Protein AF-A0A920EF45-F1 (afdb_monomer)

Structure (mmCIF, N/CA/C/O backbone):
data_AF-A0A920EF45-F1
#
_entry.id   AF-A0A920EF45-F1
#
loop_
_atom_site.group_PDB
_atom_site.id
_atom_site.type_symbol
_atom_site.label_atom_id
_atom_site.label_alt_id
_atom_site.label_comp_id
_atom_site.label_asym_id
_atom_site.label_entity_id
_atom_site.label_seq_id
_atom_site.pdbx_PDB_ins_code
_atom_site.Cartn_x
_atom_site.Cartn_y
_atom_site.Cartn_z
_atom_site.occupancy
_atom_site.B_iso_or_equiv
_atom_site.auth_seq_id
_atom_site.auth_comp_id
_atom_site.auth_asym_id
_atom_site.auth_atom_id
_atom_site.pdbx_PDB_model_num
ATOM 1 N N . MET A 1 1 ? -18.819 -10.286 15.132 1.00 91.44 1 MET A N 1
ATOM 2 C CA . MET A 1 1 ? -17.366 -10.048 15.005 1.00 91.44 1 MET A CA 1
ATOM 3 C C . MET A 1 1 ? -16.970 -8.646 15.460 1.00 91.44 1 MET A C 1
ATOM 5 O O . MET A 1 1 ? -16.256 -8.535 16.452 1.00 91.44 1 MET A O 1
ATOM 9 N N . PHE A 1 2 ? -17.542 -7.597 14.849 1.00 95.12 2 PHE A N 1
ATOM 10 C CA . PHE A 1 2 ? -17.238 -6.185 15.134 1.00 95.12 2 PHE A CA 1
ATOM 11 C C . PHE A 1 2 ? -17.103 -5.834 16.619 1.00 95.12 2 PHE A C 1
ATOM 13 O O . PHE A 1 2 ? -16.033 -5.416 17.040 1.00 95.12 2 PHE A O 1
ATOM 20 N N . LYS A 1 3 ? -18.136 -6.082 17.440 1.00 95.00 3 LYS A N 1
ATOM 21 C CA . LYS A 1 3 ? -18.124 -5.764 18.882 1.00 95.00 3 LYS A CA 1
ATOM 22 C C . LYS A 1 3 ? -16.878 -6.282 19.608 1.00 95.00 3 LYS A C 1
ATOM 24 O O . LYS A 1 3 ? -16.261 -5.553 20.374 1.00 95.00 3 LYS A O 1
ATOM 29 N N . LYS A 1 4 ? -16.514 -7.544 19.366 1.00 95.31 4 LYS A N 1
ATOM 30 C CA . LYS A 1 4 ? -15.362 -8.200 20.000 1.00 95.31 4 LYS A CA 1
ATOM 31 C C . LYS A 1 4 ? -14.057 -7.525 19.572 1.00 95.31 4 LYS A C 1
ATOM 33 O O . LYS A 1 4 ? -13.241 -7.193 20.426 1.00 95.31 4 LYS A O 1
ATOM 38 N N . ASN A 1 5 ? -13.883 -7.306 18.269 1.00 95.00 5 ASN A N 1
ATOM 39 C CA . ASN A 1 5 ? -12.677 -6.691 17.714 1.00 95.00 5 ASN A CA 1
ATOM 40 C C . ASN A 1 5 ? -12.548 -5.217 18.122 1.00 95.00 5 ASN A C 1
ATOM 42 O O . ASN A 1 5 ? -11.458 -4.781 18.480 1.00 95.00 5 ASN A O 1
ATOM 46 N N . TYR A 1 6 ? -13.659 -4.483 18.169 1.00 95.25 6 TYR A N 1
ATOM 47 C CA . TYR A 1 6 ? -13.701 -3.098 18.624 1.00 95.25 6 TYR A CA 1
ATOM 48 C C . TYR A 1 6 ? -13.261 -2.968 20.083 1.00 95.25 6 TYR A C 1
ATOM 50 O O . TYR A 1 6 ? -12.307 -2.256 20.377 1.00 95.25 6 TYR A O 1
ATOM 58 N N . LEU A 1 7 ? -13.893 -3.731 20.984 1.00 95.12 7 LEU A N 1
ATOM 59 C CA . LEU A 1 7 ? -13.554 -3.733 22.410 1.00 95.12 7 LEU A CA 1
ATOM 60 C C . LEU A 1 7 ? -12.096 -4.145 22.652 1.00 95.12 7 LEU A C 1
ATOM 62 O O . LEU A 1 7 ? -11.434 -3.575 23.513 1.00 95.12 7 LEU A O 1
ATOM 66 N N . LYS A 1 8 ? -11.581 -5.112 21.881 1.00 94.88 8 LYS A N 1
ATOM 67 C CA . LYS A 1 8 ? -10.184 -5.557 21.973 1.00 94.88 8 LYS A CA 1
ATOM 68 C C . LYS A 1 8 ? -9.190 -4.444 21.625 1.00 94.88 8 LYS A C 1
ATOM 70 O O . LYS A 1 8 ? -8.136 -4.381 22.246 1.00 94.88 8 LYS A O 1
ATOM 75 N N . ASN A 1 9 ? -9.496 -3.612 20.628 1.00 93.25 9 ASN A N 1
ATOM 76 C CA . ASN A 1 9 ? -8.574 -2.584 20.138 1.00 93.25 9 ASN A CA 1
ATOM 77 C C . ASN A 1 9 ? -8.731 -1.237 20.857 1.00 93.25 9 ASN A C 1
ATOM 79 O O . ASN A 1 9 ? -7.736 -0.550 21.066 1.00 93.25 9 ASN A O 1
ATOM 83 N N . PHE A 1 10 ? -9.956 -0.857 21.229 1.00 92.38 10 PHE A N 1
ATOM 84 C CA . PHE A 1 10 ? -10.266 0.487 21.737 1.00 92.38 10 PHE A CA 1
ATOM 85 C C . PHE A 1 10 ? -10.858 0.508 23.151 1.00 92.38 10 PHE A C 1
ATOM 87 O O . PHE A 1 10 ? -11.000 1.577 23.736 1.00 92.38 10 PHE A O 1
ATOM 94 N N . GLY A 1 11 ? -11.183 -0.649 23.732 1.00 92.69 11 GLY A N 1
ATOM 95 C CA . GLY A 1 11 ? -11.836 -0.721 25.036 1.00 92.69 11 GLY A CA 1
ATOM 96 C C . GLY A 1 11 ? -13.322 -0.362 24.977 1.00 92.69 11 GLY A C 1
ATOM 97 O O . GLY A 1 11 ? -13.974 -0.501 23.943 1.00 92.69 11 GLY A O 1
ATOM 98 N N . ILE A 1 12 ? -13.880 0.035 26.123 1.00 92.88 12 ILE A N 1
ATOM 99 C CA . ILE A 1 12 ? -15.314 0.314 26.265 1.00 92.88 12 ILE A CA 1
ATOM 100 C C . ILE A 1 12 ? -15.651 1.623 25.528 1.00 92.88 12 ILE A C 1
ATOM 102 O O . ILE A 1 12 ? -15.073 2.655 25.866 1.00 92.88 12 ILE A O 1
ATOM 106 N N . PRO A 1 13 ? -16.592 1.609 24.566 1.00 91.00 13 PRO A N 1
ATOM 107 C CA . PRO A 1 13 ? -16.972 2.802 23.821 1.00 91.00 13 PRO A CA 1
ATOM 108 C C . PRO A 1 13 ? -17.663 3.824 24.725 1.00 91.00 13 PRO A C 1
ATOM 110 O O . PRO A 1 13 ? -18.473 3.479 25.592 1.00 91.00 13 PRO A O 1
ATOM 113 N N . GLU A 1 14 ? -17.379 5.098 24.479 1.00 88.00 14 GLU A N 1
ATOM 114 C CA . GLU A 1 14 ? -18.061 6.204 25.140 1.00 88.00 14 GLU A CA 1
ATOM 115 C C . GLU A 1 14 ? -19.520 6.326 24.665 1.00 88.00 14 GLU A C 1
ATOM 117 O O . GLU A 1 14 ? -19.936 5.786 23.636 1.00 88.00 14 GLU A O 1
ATOM 122 N N . LYS A 1 15 ? -20.334 7.095 25.396 1.00 86.44 15 LYS A N 1
ATOM 123 C CA . LYS A 1 15 ? -21.712 7.403 24.966 1.00 86.44 15 LYS A CA 1
ATOM 124 C C . LYS A 1 15 ? -21.756 8.193 23.652 1.00 86.44 15 LYS A C 1
ATOM 126 O O . LYS A 1 15 ? -22.730 8.093 22.918 1.00 86.44 15 LYS A O 1
ATOM 131 N N . THR A 1 16 ? -20.708 8.960 23.373 1.00 85.69 16 THR A N 1
ATOM 132 C CA . THR A 1 16 ? -20.521 9.785 22.171 1.00 85.69 16 THR A CA 1
ATOM 133 C C . THR A 1 16 ? -19.932 9.012 20.992 1.00 85.69 16 THR A C 1
ATOM 135 O O . THR A 1 16 ? -19.698 9.593 19.936 1.00 85.69 16 THR A O 1
ATOM 138 N N . ASP A 1 17 ? -19.697 7.707 21.137 1.00 90.12 17 ASP A N 1
ATOM 139 C CA . ASP A 1 17 ? -19.212 6.840 20.065 1.00 90.12 17 ASP A CA 1
ATOM 140 C C . ASP A 1 17 ? -20.370 6.389 19.156 1.00 90.12 17 ASP A C 1
ATOM 142 O O . ASP A 1 17 ? -20.837 5.246 19.182 1.00 90.12 17 ASP A O 1
ATOM 146 N N . TYR A 1 18 ? -20.894 7.335 18.375 1.00 91.06 18 TYR A N 1
ATOM 147 C CA . TYR A 1 18 ? -22.020 7.093 17.477 1.00 91.06 18 TYR A CA 1
ATOM 148 C C . TYR A 1 18 ? -21.713 6.034 16.416 1.00 91.06 18 TYR A C 1
ATOM 150 O O . TYR A 1 18 ? -22.636 5.330 16.008 1.00 91.06 18 TYR A O 1
ATOM 158 N N . LEU A 1 19 ? -20.451 5.876 16.000 1.00 91.38 19 LEU A N 1
ATOM 159 C CA . LEU A 1 19 ? -20.034 4.789 15.112 1.00 91.38 19 LEU A CA 1
ATOM 160 C C . LEU A 1 19 ? -20.368 3.429 15.732 1.00 91.38 19 LEU A C 1
ATOM 162 O O . LEU A 1 19 ? -21.088 2.635 15.122 1.00 91.38 19 LEU A O 1
ATOM 166 N N . TYR A 1 20 ? -19.856 3.166 16.939 1.00 93.62 20 TYR A N 1
ATOM 167 C CA . TYR A 1 20 ? -20.078 1.891 17.612 1.00 93.62 20 TYR A CA 1
ATOM 168 C C . TYR A 1 20 ? -21.574 1.634 17.815 1.00 93.62 20 TYR A C 1
ATOM 170 O O . TYR A 1 20 ? -22.071 0.567 17.452 1.00 93.62 20 TYR A O 1
ATOM 178 N N . HIS A 1 21 ? -22.312 2.614 18.347 1.00 93.56 21 HIS A N 1
ATOM 179 C CA . HIS A 1 21 ? -23.738 2.436 18.643 1.00 93.56 21 HIS A CA 1
ATOM 180 C C . HIS A 1 21 ? -24.579 2.222 17.380 1.00 93.56 21 HIS A C 1
ATOM 182 O O . HIS A 1 21 ? -25.495 1.401 17.410 1.00 93.56 21 HIS A O 1
ATOM 188 N N . SER A 1 22 ? -24.242 2.884 16.268 1.00 93.75 22 SER A N 1
ATOM 189 C CA . SER A 1 22 ? -24.923 2.690 14.978 1.00 93.75 22 SER A CA 1
ATOM 190 C C . SER A 1 22 ? -24.682 1.287 14.420 1.00 93.75 22 SER A C 1
ATOM 192 O O . SER A 1 22 ? -25.624 0.596 14.046 1.00 93.75 22 SER A O 1
ATOM 194 N N . ILE A 1 23 ? -23.434 0.809 14.428 1.00 93.81 23 ILE A N 1
ATOM 195 C CA . ILE A 1 23 ? -23.114 -0.528 13.905 1.00 93.81 23 ILE A CA 1
ATOM 196 C C . ILE A 1 23 ? -23.796 -1.620 14.739 1.00 93.81 23 ILE A C 1
ATOM 198 O O . ILE A 1 23 ? -24.335 -2.579 14.187 1.00 93.81 23 ILE A O 1
ATOM 202 N N . ILE A 1 24 ? -23.814 -1.479 16.069 1.00 94.31 24 ILE A N 1
ATOM 203 C CA . ILE A 1 24 ? -24.474 -2.448 16.955 1.00 94.31 24 ILE A CA 1
ATOM 204 C C . ILE A 1 24 ? -26.000 -2.436 16.793 1.00 94.31 24 ILE A C 1
ATOM 206 O O . ILE A 1 24 ? -26.623 -3.484 16.952 1.00 94.31 24 ILE A O 1
ATOM 210 N N . SER A 1 25 ? -26.603 -1.296 16.445 1.00 94.75 25 SER A N 1
ATOM 211 C CA . SER A 1 25 ? -28.039 -1.197 16.150 1.00 94.75 25 SER A CA 1
ATOM 212 C C . SER A 1 25 ? -28.409 -1.634 14.725 1.00 94.75 25 SER A C 1
ATOM 214 O O . SER A 1 25 ? -29.579 -1.560 14.351 1.00 94.75 25 SER A O 1
ATOM 216 N N . GLY A 1 26 ? -27.441 -2.115 13.935 1.00 93.00 26 GLY A N 1
ATOM 217 C CA . GLY A 1 26 ? -27.655 -2.541 12.550 1.00 93.00 26 GLY A CA 1
ATOM 218 C C . GLY A 1 26 ? -27.817 -1.380 11.567 1.00 93.00 26 GLY A C 1
ATOM 219 O O . GLY A 1 26 ? -28.320 -1.576 10.463 1.00 93.00 26 GLY A O 1
ATOM 220 N N . GLN A 1 27 ? -27.412 -0.171 11.957 1.00 93.50 27 GLN A N 1
ATOM 221 C CA . GLN A 1 27 ? -27.449 1.022 11.120 1.00 93.50 27 GLN A CA 1
ATOM 222 C C . GLN A 1 27 ? -26.099 1.259 10.436 1.00 93.50 27 GLN A C 1
ATOM 224 O O . GLN A 1 27 ? -25.030 1.024 11.002 1.00 93.50 27 GLN A O 1
ATOM 229 N N . ILE A 1 28 ? -26.151 1.772 9.207 1.00 89.19 28 ILE A N 1
ATOM 230 C CA . ILE A 1 28 ? -24.956 2.179 8.465 1.00 89.19 28 ILE A CA 1
ATOM 231 C C . ILE A 1 28 ? -24.474 3.522 9.016 1.00 89.19 28 ILE A C 1
ATOM 233 O O . ILE A 1 28 ? -25.240 4.482 9.091 1.00 89.19 28 ILE A O 1
ATOM 237 N N . PHE A 1 29 ? -23.190 3.598 9.353 1.00 90.50 29 PHE A N 1
ATOM 238 C CA . PHE A 1 29 ? -22.524 4.842 9.721 1.00 90.50 29 PHE A CA 1
ATOM 239 C C . PHE A 1 29 ? -21.617 5.291 8.568 1.00 90.50 29 PHE A C 1
ATOM 241 O O . PHE A 1 29 ? -20.880 4.464 8.038 1.00 90.50 29 PHE A O 1
ATOM 248 N N . PRO A 1 30 ? -21.619 6.561 8.141 1.00 90.38 30 PRO A N 1
ATOM 249 C CA . PRO A 1 30 ? -20.780 6.974 7.019 1.00 90.38 30 PRO A CA 1
ATOM 250 C C . PRO A 1 30 ? -19.286 6.784 7.305 1.00 90.38 30 PRO A C 1
ATOM 252 O O . PRO A 1 30 ? -18.818 7.080 8.404 1.00 90.38 30 PRO A O 1
ATOM 255 N N . SER A 1 31 ? -18.532 6.331 6.301 1.00 89.06 31 SER A N 1
ATOM 256 C CA . SER A 1 31 ? -17.096 6.034 6.423 1.00 89.06 31 SER A CA 1
ATOM 257 C C . SER A 1 31 ? -16.767 4.868 7.371 1.00 89.06 31 SER A C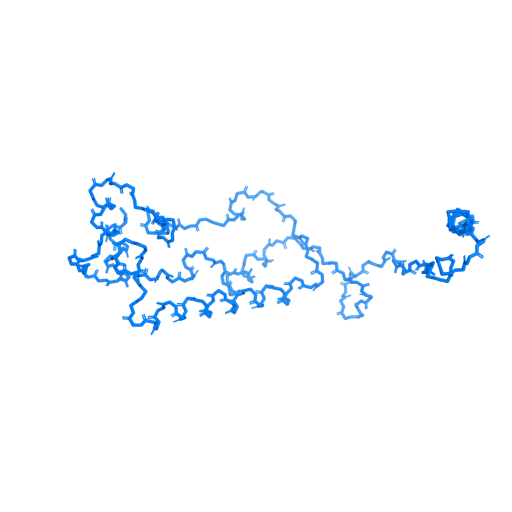 1
ATOM 259 O O . SER A 1 31 ? -15.617 4.738 7.801 1.00 89.06 31 SER A O 1
ATOM 261 N N . TYR A 1 32 ? -17.741 4.003 7.699 1.00 91.56 32 TYR A N 1
ATOM 262 C CA . TYR A 1 32 ? -17.509 2.804 8.516 1.00 91.56 32 TYR A CA 1
ATOM 263 C C . TYR A 1 32 ? -16.503 1.824 7.886 1.00 91.56 32 TYR A C 1
ATOM 265 O O . TYR A 1 32 ? -15.943 0.980 8.585 1.00 91.56 32 TYR A O 1
ATOM 273 N N . GLU A 1 33 ? -16.214 1.973 6.593 1.00 92.69 33 GLU A N 1
ATOM 274 C CA . GLU A 1 33 ? -15.202 1.231 5.843 1.00 92.69 33 GLU A CA 1
ATOM 275 C C . GLU A 1 33 ? -13.800 1.383 6.453 1.00 92.69 33 GLU A C 1
ATOM 277 O O . GLU A 1 33 ? -12.968 0.488 6.330 1.00 92.69 33 GLU A O 1
ATOM 282 N N . HIS A 1 34 ? -13.532 2.465 7.192 1.00 92.50 34 HIS A N 1
ATOM 283 C CA . HIS A 1 34 ? -12.273 2.624 7.929 1.00 92.50 34 HIS A CA 1
ATOM 284 C C . HIS A 1 34 ? -12.095 1.575 9.044 1.00 92.50 34 HIS A C 1
ATOM 286 O O . HIS A 1 34 ? -10.978 1.369 9.517 1.00 92.50 34 HIS A O 1
ATOM 292 N N . TRP A 1 35 ? -13.178 0.904 9.449 1.00 94.19 35 TRP A N 1
ATOM 293 C CA . TRP A 1 35 ? -13.201 -0.170 10.443 1.00 94.19 35 TRP A CA 1
ATOM 294 C C . TRP A 1 35 ? -13.546 -1.531 9.843 1.00 94.19 35 TRP A C 1
ATOM 296 O O . TRP A 1 35 ? -13.884 -2.457 10.583 1.00 94.19 35 TRP A O 1
ATOM 306 N N . ILE A 1 36 ? -13.453 -1.676 8.516 1.00 94.88 36 ILE A N 1
ATOM 307 C CA . ILE A 1 36 ? -13.869 -2.891 7.806 1.00 94.88 36 ILE A CA 1
ATOM 308 C C . ILE A 1 36 ? -13.191 -4.158 8.357 1.00 94.88 36 ILE A C 1
ATOM 310 O O . ILE A 1 36 ? -13.851 -5.183 8.517 1.00 94.88 36 ILE A O 1
ATOM 314 N N . SER A 1 37 ? -11.925 -4.068 8.780 1.00 95.69 37 SER A N 1
ATOM 315 C CA . SER A 1 37 ? -11.167 -5.189 9.355 1.00 95.69 37 SER A CA 1
ATOM 316 C C . SER A 1 37 ? -11.765 -5.750 10.647 1.00 95.69 37 SER A C 1
ATOM 318 O O . SER A 1 37 ? -11.490 -6.886 11.019 1.00 95.69 37 SER A O 1
ATOM 320 N N . PHE A 1 38 ? -12.624 -5.004 11.346 1.00 96.19 38 PHE A N 1
ATOM 321 C CA . PHE A 1 38 ? -13.272 -5.499 12.560 1.00 96.19 38 PHE A CA 1
ATOM 322 C C . PHE A 1 38 ? -14.495 -6.369 12.270 1.00 96.19 38 PHE A C 1
ATOM 324 O O . PHE A 1 38 ? -14.941 -7.103 13.158 1.00 96.19 38 PHE A O 1
ATOM 331 N N . PHE A 1 39 ? -15.037 -6.314 11.054 1.00 94.94 39 PHE A N 1
ATOM 332 C CA . PHE A 1 39 ? -16.190 -7.115 10.650 1.00 94.94 39 PHE A CA 1
ATOM 333 C C . PHE A 1 39 ? -15.820 -8.559 10.300 1.00 94.94 39 PHE A C 1
ATOM 335 O O . PHE A 1 39 ? -16.683 -9.431 10.400 1.00 94.94 39 PHE A O 1
ATOM 342 N N . TYR A 1 40 ? -14.550 -8.816 9.993 1.00 94.25 40 TYR A N 1
ATOM 343 C CA . TYR A 1 40 ? -14.041 -10.115 9.561 1.00 94.25 40 TYR A CA 1
ATOM 344 C C . TYR A 1 40 ? -13.069 -10.719 10.587 1.00 94.25 40 TYR A C 1
ATOM 346 O O . TYR A 1 40 ? -12.697 -10.078 11.575 1.00 94.25 40 TYR A O 1
ATOM 354 N N . GLU A 1 41 ? -12.722 -11.992 10.396 1.00 91.12 41 GLU A N 1
ATOM 355 C CA . GLU A 1 41 ? -11.692 -12.675 11.191 1.00 91.12 41 GLU A CA 1
ATOM 356 C C . GLU A 1 41 ? -10.284 -12.323 10.718 1.00 91.12 41 GLU A C 1
ATOM 358 O O . GLU A 1 41 ? -9.416 -12.006 11.532 1.00 91.12 41 GLU A O 1
ATOM 363 N N . SER A 1 42 ? -10.106 -12.305 9.402 1.00 90.12 42 SER A N 1
ATOM 364 C CA . SER A 1 42 ? -8.906 -11.891 8.690 1.00 90.12 42 SER A CA 1
ATOM 365 C C . SER A 1 42 ? -9.297 -11.053 7.475 1.00 90.12 42 SER A C 1
ATOM 367 O O . SER A 1 42 ? -10.447 -11.079 7.031 1.00 90.12 42 SER A O 1
ATOM 369 N N . MET A 1 43 ? -8.335 -10.291 6.964 1.00 93.00 43 MET A N 1
ATOM 370 C CA . MET A 1 43 ? -8.433 -9.623 5.672 1.00 93.00 43 MET A CA 1
ATOM 371 C C . MET A 1 43 ? -7.532 -10.370 4.703 1.00 93.00 43 MET A C 1
ATOM 373 O O . MET A 1 43 ? -6.362 -10.592 5.014 1.00 93.00 43 MET A O 1
ATOM 377 N N . ASP A 1 44 ? -8.075 -10.720 3.549 1.00 94.06 44 ASP A N 1
ATOM 378 C CA . ASP A 1 44 ? -7.287 -11.301 2.474 1.00 94.06 44 ASP A CA 1
ATOM 379 C C . ASP A 1 44 ? -6.567 -10.196 1.692 1.00 94.06 44 ASP A C 1
ATOM 381 O O . ASP A 1 44 ? -6.980 -9.030 1.653 1.00 94.06 44 ASP A O 1
ATOM 385 N N . THR A 1 45 ? -5.482 -10.577 1.038 1.00 93.31 45 THR A N 1
ATOM 386 C CA . THR A 1 45 ? -4.761 -9.771 0.061 1.00 93.31 45 THR A CA 1
ATOM 387 C C . THR A 1 45 ? -5.204 -10.140 -1.351 1.00 93.31 45 THR A C 1
ATOM 389 O O . THR A 1 45 ? -5.860 -11.152 -1.578 1.00 93.31 45 THR A O 1
ATOM 392 N N . ILE A 1 46 ? -4.799 -9.351 -2.348 1.00 93.31 46 ILE A N 1
ATOM 393 C CA . ILE A 1 46 ? -5.057 -9.709 -3.748 1.00 93.31 46 ILE A CA 1
ATOM 394 C C . ILE A 1 46 ? -4.402 -11.044 -4.139 1.00 93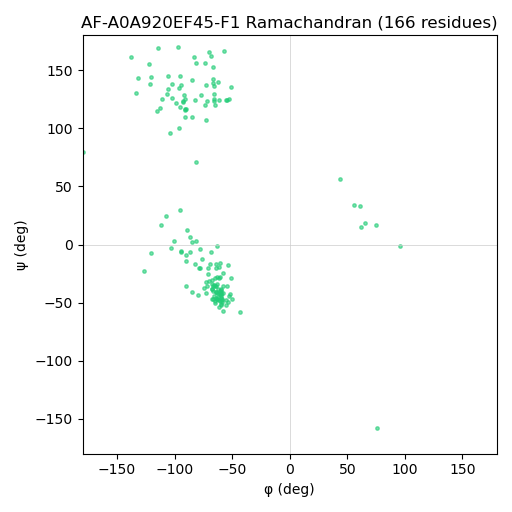.31 46 ILE A C 1
ATOM 396 O O . ILE A 1 46 ? -4.919 -11.738 -5.006 1.00 93.31 46 ILE A O 1
ATOM 400 N N . PHE A 1 47 ? -3.298 -11.425 -3.488 1.00 93.12 47 PHE A N 1
ATOM 401 C CA . PHE A 1 47 ? -2.542 -12.636 -3.810 1.00 93.12 47 PHE A CA 1
ATOM 402 C C . PHE A 1 47 ? -3.277 -13.918 -3.422 1.00 93.12 47 PHE A C 1
ATOM 404 O O . PHE A 1 47 ? -3.068 -14.936 -4.070 1.00 93.12 47 PHE A O 1
ATOM 411 N N . ASP A 1 48 ? -4.182 -13.858 -2.445 1.00 93.62 48 ASP A N 1
ATOM 412 C CA . ASP A 1 48 ? -4.993 -15.006 -2.020 1.00 93.62 48 ASP A CA 1
ATOM 413 C C . ASP A 1 48 ? -6.028 -15.422 -3.082 1.00 93.62 48 ASP A C 1
ATOM 415 O O . ASP A 1 48 ? -6.552 -16.534 -3.054 1.00 93.62 48 ASP A O 1
ATOM 419 N N . TYR A 1 49 ? -6.300 -14.542 -4.052 1.00 95.62 49 TYR A N 1
ATOM 420 C CA . TYR A 1 49 ? -7.250 -14.768 -5.144 1.00 95.62 49 TYR A CA 1
ATOM 421 C C . TYR A 1 49 ? -6.574 -15.101 -6.481 1.00 95.62 49 TYR A C 1
ATOM 423 O O . TYR A 1 49 ? -7.267 -15.332 -7.473 1.00 95.62 49 TYR A O 1
ATOM 431 N N . LEU A 1 50 ? -5.239 -15.097 -6.540 1.00 95.12 50 LEU A N 1
ATOM 432 C CA . LEU A 1 50 ? -4.483 -15.342 -7.766 1.00 95.12 50 LEU A CA 1
ATOM 433 C C . LEU A 1 50 ? -3.923 -16.767 -7.783 1.00 95.12 50 LEU A C 1
ATOM 435 O O . LEU A 1 50 ? -3.390 -17.247 -6.788 1.00 95.12 50 LEU A O 1
ATOM 439 N N . VAL A 1 51 ? -4.001 -17.423 -8.942 1.00 94.19 51 VAL A N 1
ATOM 440 C CA . VAL A 1 51 ? -3.365 -18.726 -9.187 1.00 94.19 51 VAL A CA 1
ATOM 441 C C . VAL A 1 51 ? -2.054 -18.480 -9.926 1.00 94.19 51 VAL A C 1
ATOM 443 O O . VAL A 1 51 ? -2.072 -17.855 -10.984 1.00 94.19 51 VAL A O 1
ATOM 446 N N . ASP A 1 52 ? -0.943 -18.934 -9.343 1.00 92.12 52 ASP A N 1
ATOM 447 C CA . ASP A 1 52 ? 0.422 -18.837 -9.885 1.00 92.12 52 ASP A CA 1
ATOM 448 C C . ASP A 1 52 ? 0.773 -17.460 -10.498 1.00 92.12 52 ASP A C 1
ATOM 450 O O . ASP A 1 52 ? 1.130 -17.365 -11.678 1.00 92.12 52 ASP A O 1
ATOM 454 N N . PRO A 1 53 ? 0.646 -16.349 -9.741 1.00 95.31 53 PRO A N 1
ATOM 455 C CA . PRO A 1 53 ? 0.854 -15.025 -10.308 1.00 95.31 53 PRO A CA 1
ATOM 456 C C . PRO A 1 53 ? 2.334 -14.736 -10.577 1.00 95.31 53 PRO A C 1
ATOM 458 O O . PRO A 1 53 ? 3.194 -14.936 -9.718 1.00 95.31 53 PRO A O 1
ATOM 461 N N . ILE A 1 54 ? 2.605 -14.139 -11.740 1.00 95.31 54 ILE A N 1
ATOM 462 C CA . ILE A 1 54 ? 3.903 -13.536 -12.061 1.00 95.31 54 ILE A CA 1
ATOM 463 C C . ILE A 1 54 ? 3.856 -12.054 -11.695 1.00 95.31 54 ILE A C 1
ATOM 465 O O . ILE A 1 54 ? 3.030 -11.293 -12.204 1.00 95.31 54 ILE A O 1
ATOM 469 N N . LEU A 1 55 ? 4.770 -11.627 -10.829 1.00 94.56 55 LEU A N 1
ATOM 470 C CA . LEU A 1 55 ? 4.871 -10.246 -10.385 1.00 94.56 55 LEU A CA 1
ATOM 471 C C . LEU A 1 55 ? 5.812 -9.450 -11.297 1.00 94.56 55 LEU A C 1
ATOM 473 O O . LEU A 1 55 ? 7.016 -9.704 -11.352 1.00 94.56 55 LEU A O 1
ATOM 477 N N . ILE A 1 56 ? 5.268 -8.445 -11.981 1.00 93.94 56 ILE A N 1
ATOM 478 C CA . ILE A 1 56 ? 6.043 -7.496 -12.788 1.00 93.94 56 ILE A CA 1
ATOM 479 C C . ILE A 1 56 ? 6.336 -6.254 -11.944 1.00 93.94 56 ILE A C 1
ATOM 481 O O . ILE A 1 56 ? 5.418 -5.555 -11.517 1.00 93.94 56 ILE A O 1
ATOM 485 N N . ILE A 1 57 ? 7.618 -5.981 -11.703 1.00 93.25 57 ILE A N 1
ATOM 486 C CA . ILE A 1 57 ? 8.085 -4.917 -10.809 1.00 93.25 57 ILE A CA 1
ATOM 487 C C . ILE A 1 57 ? 8.837 -3.860 -11.629 1.00 93.25 57 ILE A C 1
ATOM 489 O O . ILE A 1 57 ? 9.901 -4.171 -12.172 1.00 93.25 57 ILE A O 1
ATOM 493 N N . PRO A 1 58 ? 8.329 -2.619 -11.731 1.00 92.44 58 PRO A N 1
ATOM 494 C CA . PRO A 1 58 ? 9.078 -1.522 -12.335 1.00 92.44 58 PRO A CA 1
ATOM 495 C C . PRO A 1 58 ? 10.200 -1.034 -11.407 1.00 92.44 58 PRO A C 1
ATOM 497 O O . PRO A 1 58 ? 10.098 -1.150 -10.186 1.00 92.44 58 PRO A O 1
ATOM 500 N N . ASP A 1 59 ? 11.235 -0.420 -11.978 1.00 90.06 59 ASP A N 1
ATOM 501 C CA . ASP A 1 59 ? 12.460 -0.014 -11.269 1.00 90.06 59 ASP A CA 1
ATOM 502 C C . ASP A 1 59 ? 12.192 0.843 -10.017 1.00 90.06 59 ASP A C 1
ATOM 504 O O . ASP A 1 59 ? 12.708 0.605 -8.925 1.00 90.06 59 ASP A O 1
ATOM 508 N N . HIS A 1 60 ? 11.282 1.810 -10.139 1.00 91.19 60 HIS A N 1
ATOM 509 C CA . HIS A 1 60 ? 10.946 2.746 -9.067 1.00 91.19 60 HIS A CA 1
ATOM 510 C C . HIS A 1 60 ? 10.015 2.164 -7.988 1.00 91.19 60 HIS A C 1
ATOM 512 O O . HIS A 1 60 ? 9.732 2.849 -7.000 1.00 91.19 60 HIS A O 1
ATOM 518 N N . PHE A 1 61 ? 9.539 0.921 -8.140 1.00 93.12 61 PHE A N 1
ATOM 519 C CA . PHE A 1 61 ? 8.538 0.328 -7.251 1.00 93.12 61 PHE A CA 1
ATOM 520 C C . PHE A 1 61 ? 8.965 0.351 -5.784 1.00 93.12 61 PHE A C 1
ATOM 522 O O . PHE A 1 61 ? 8.188 0.784 -4.936 1.00 93.12 61 PHE A O 1
ATOM 529 N N . GLN A 1 62 ? 10.196 -0.074 -5.478 1.00 90.38 62 GLN A N 1
ATOM 530 C CA . GLN A 1 62 ? 10.665 -0.188 -4.094 1.00 90.38 62 GLN A CA 1
ATOM 531 C C . GLN A 1 62 ? 10.621 1.166 -3.374 1.00 90.38 62 GLN A C 1
ATOM 533 O O . GLN A 1 62 ? 10.111 1.273 -2.258 1.00 90.38 62 GLN A O 1
ATOM 538 N N . ASN A 1 63 ? 11.083 2.223 -4.045 1.00 93.12 63 ASN A N 1
ATOM 539 C CA . ASN A 1 63 ? 11.038 3.577 -3.507 1.00 93.12 63 ASN A CA 1
ATOM 540 C C . ASN A 1 63 ? 9.588 4.054 -3.310 1.00 93.12 63 ASN A C 1
ATOM 542 O O . ASN A 1 63 ? 9.234 4.569 -2.248 1.00 93.12 63 ASN A O 1
ATOM 546 N N . SER A 1 64 ? 8.717 3.836 -4.302 1.00 95.38 64 SER A N 1
ATOM 547 C CA . SER A 1 64 ? 7.294 4.181 -4.201 1.00 95.38 64 SER A CA 1
ATOM 548 C C . SER A 1 64 ? 6.595 3.442 -3.056 1.00 95.38 64 SER A C 1
ATOM 550 O O . SER A 1 64 ? 5.818 4.052 -2.316 1.00 95.38 64 SER A O 1
ATOM 552 N N . PHE A 1 65 ? 6.896 2.156 -2.870 1.00 94.94 65 PHE A N 1
ATOM 553 C CA . PHE A 1 65 ? 6.359 1.330 -1.795 1.00 94.94 65 PHE A CA 1
ATOM 554 C C . PHE A 1 65 ? 6.789 1.846 -0.416 1.00 94.94 65 PHE A C 1
ATOM 556 O O . PHE A 1 65 ? 5.946 2.046 0.462 1.00 94.94 65 PHE A O 1
ATOM 563 N N . GLU A 1 66 ? 8.073 2.159 -0.230 1.00 94.00 66 GLU A N 1
ATOM 564 C CA . GLU A 1 66 ? 8.583 2.717 1.026 1.00 94.00 66 GLU A CA 1
ATOM 565 C C . GLU A 1 66 ? 7.971 4.080 1.362 1.00 94.00 66 GLU A C 1
ATOM 567 O O . GLU A 1 66 ? 7.549 4.309 2.502 1.00 94.00 66 GLU A O 1
ATOM 572 N N . ILE A 1 67 ? 7.889 4.986 0.382 1.00 96.56 67 ILE A N 1
ATOM 573 C CA . ILE A 1 67 ? 7.260 6.304 0.550 1.00 96.56 67 ILE A CA 1
ATOM 574 C C . ILE A 1 67 ? 5.795 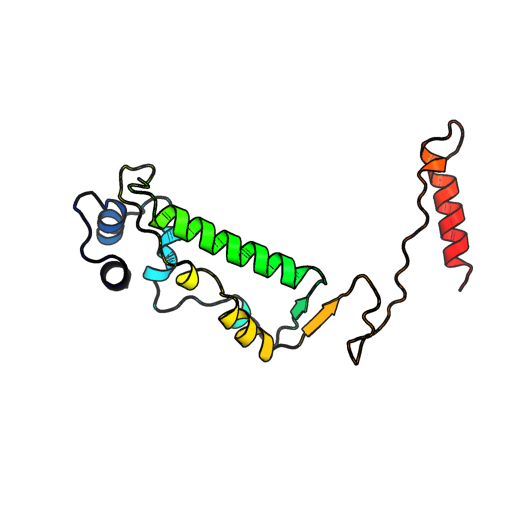6.135 0.954 1.00 96.56 67 ILE A C 1
ATOM 576 O O . ILE A 1 67 ? 5.324 6.780 1.898 1.00 96.56 67 ILE A O 1
ATOM 580 N N . ARG A 1 68 ? 5.070 5.242 0.273 1.00 96.25 68 ARG A N 1
ATOM 581 C CA . ARG A 1 68 ? 3.660 4.972 0.555 1.00 96.25 68 ARG A CA 1
ATOM 582 C C . ARG A 1 68 ? 3.472 4.397 1.956 1.00 96.25 68 ARG A C 1
ATOM 584 O O . ARG A 1 68 ? 2.625 4.902 2.690 1.00 96.25 68 ARG A O 1
ATOM 591 N N . SER A 1 69 ? 4.273 3.407 2.342 1.00 95.12 69 SER A N 1
ATOM 592 C CA . SER A 1 69 ? 4.240 2.780 3.668 1.00 95.12 69 SER A CA 1
ATOM 593 C C . SER A 1 69 ? 4.493 3.800 4.788 1.00 95.12 69 SER A C 1
ATOM 595 O O . SER A 1 69 ? 3.689 3.933 5.716 1.00 95.12 69 S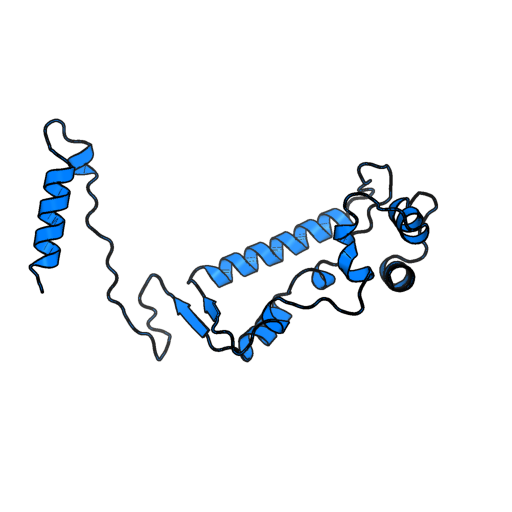ER A O 1
ATOM 597 N N . LYS A 1 70 ? 5.536 4.634 4.649 1.00 95.62 70 LYS A N 1
ATOM 598 C CA . LYS A 1 70 ? 5.829 5.734 5.588 1.00 95.62 70 LYS A CA 1
ATOM 599 C C . LYS A 1 70 ? 4.678 6.735 5.676 1.00 95.62 70 LYS A C 1
ATOM 601 O O . LYS A 1 70 ? 4.314 7.163 6.771 1.00 95.62 70 LYS A O 1
ATOM 606 N N . SER A 1 71 ? 4.087 7.093 4.536 1.00 96.75 71 SER A N 1
ATOM 607 C CA . SER A 1 71 ? 2.948 8.011 4.468 1.00 96.75 71 SER A CA 1
ATOM 608 C C . SER A 1 71 ? 1.730 7.461 5.218 1.00 96.75 71 SER A C 1
ATOM 610 O O . SER A 1 71 ? 1.162 8.169 6.049 1.00 96.75 71 SER A O 1
ATOM 612 N N . ILE A 1 72 ? 1.370 6.188 4.999 1.00 95.62 72 ILE A N 1
ATOM 613 C CA . ILE A 1 72 ? 0.266 5.511 5.706 1.00 95.62 72 ILE A CA 1
ATOM 614 C C . ILE A 1 72 ? 0.469 5.598 7.216 1.00 95.62 72 ILE A C 1
ATOM 616 O O . ILE A 1 72 ? -0.423 6.068 7.926 1.00 95.62 72 ILE A O 1
ATOM 620 N N . ASN A 1 73 ? 1.649 5.195 7.693 1.00 93.56 73 ASN A N 1
ATOM 621 C CA . ASN A 1 73 ? 1.946 5.190 9.119 1.00 93.56 73 ASN A CA 1
ATOM 622 C C . ASN A 1 73 ? 1.938 6.611 9.704 1.00 93.56 73 ASN A C 1
ATOM 624 O O . ASN A 1 73 ? 1.368 6.842 10.763 1.00 93.56 73 ASN A O 1
ATOM 628 N N . SER A 1 74 ? 2.487 7.596 8.984 1.00 94.25 74 SER A N 1
ATOM 629 C CA . SER A 1 74 ? 2.451 9.001 9.409 1.00 94.25 74 SER A CA 1
ATOM 630 C C . SER A 1 74 ? 1.021 9.534 9.538 1.00 94.25 74 SER A C 1
ATOM 632 O O . SER A 1 74 ? 0.703 10.210 10.516 1.00 94.25 74 SER A O 1
ATOM 634 N N . TYR A 1 75 ? 0.133 9.218 8.589 1.00 92.94 75 TYR A N 1
ATOM 635 C CA . TYR A 1 75 ? -1.276 9.601 8.687 1.00 92.94 75 TYR A CA 1
ATOM 636 C C . TYR A 1 75 ? -1.998 8.878 9.826 1.00 92.94 75 TYR A C 1
ATOM 638 O O . TYR A 1 75 ? -2.819 9.500 10.496 1.00 92.94 75 TYR A O 1
ATOM 646 N N . PHE A 1 76 ? -1.705 7.597 10.066 1.00 93.31 76 PHE A N 1
ATOM 647 C CA . PHE A 1 76 ? -2.235 6.864 11.216 1.00 93.31 76 PHE A CA 1
ATOM 648 C C . PHE A 1 76 ? -1.813 7.519 12.539 1.00 93.31 76 PHE A C 1
ATOM 650 O O . PHE A 1 76 ? -2.679 7.888 13.331 1.00 93.31 76 PHE A O 1
ATOM 657 N N . GLU A 1 77 ? -0.517 7.770 12.732 1.00 92.69 77 GLU A N 1
ATOM 658 C CA . GLU A 1 77 ? 0.015 8.410 13.941 1.00 92.69 77 GLU A CA 1
ATOM 659 C C . GLU A 1 77 ? -0.554 9.817 14.151 1.00 92.69 77 GLU A C 1
ATOM 661 O O . GLU A 1 77 ? -0.930 10.180 15.264 1.00 92.69 77 GLU A O 1
ATOM 666 N N . LYS A 1 78 ? -0.714 10.604 13.079 1.00 92.06 78 LYS A N 1
ATOM 667 C CA . LYS A 1 78 ? -1.384 11.911 13.158 1.00 92.06 78 LYS A CA 1
ATOM 668 C C . LYS A 1 78 ? -2.823 11.794 13.654 1.00 92.06 78 LYS A C 1
ATOM 670 O O . LYS A 1 78 ? -3.233 12.623 14.458 1.00 92.06 78 LYS A O 1
ATOM 675 N N . ARG A 1 79 ? -3.578 10.784 13.200 1.00 89.19 79 ARG A N 1
ATOM 676 C CA . ARG A 1 79 ? -4.964 10.566 13.651 1.00 89.19 79 ARG A CA 1
ATOM 677 C C . ARG A 1 79 ? -5.055 10.034 15.075 1.00 89.19 79 ARG A C 1
ATOM 679 O O . ARG A 1 79 ? -6.023 10.315 15.767 1.00 89.19 79 ARG A O 1
ATOM 686 N N . LYS A 1 80 ? -4.067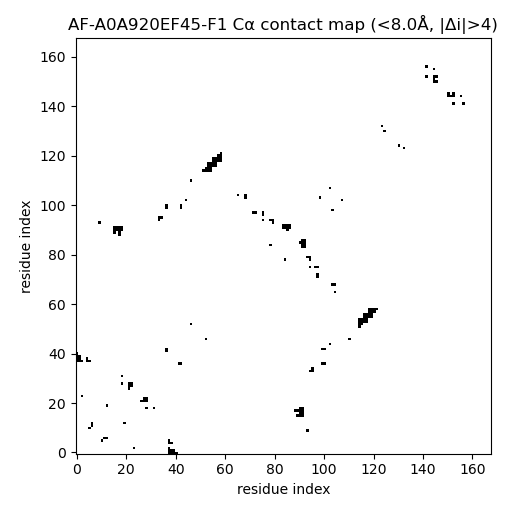 9.248 15.492 1.00 88.75 80 LYS A N 1
ATOM 687 C CA . LYS A 1 80 ? -3.990 8.678 16.836 1.00 88.75 80 LYS A CA 1
ATOM 688 C C . LYS A 1 80 ? -3.628 9.728 17.884 1.00 88.75 80 LYS A C 1
ATOM 690 O O . LYS A 1 80 ? -4.221 9.738 18.954 1.00 88.75 80 LYS A O 1
ATOM 695 N N . ASN A 1 81 ? -2.682 10.610 17.565 1.00 84.75 81 ASN A N 1
ATOM 696 C CA . ASN A 1 81 ? -2.149 11.598 18.508 1.00 84.75 81 ASN A CA 1
ATOM 697 C C . ASN A 1 81 ? -2.922 12.928 18.506 1.00 84.75 81 ASN A C 1
ATOM 699 O O . ASN A 1 81 ? -2.681 13.785 19.350 1.00 84.75 81 ASN A O 1
ATOM 703 N N . SER A 1 82 ? -3.846 13.133 17.567 1.00 78.00 82 SER A N 1
ATOM 704 C CA . SER A 1 82 ? -4.736 14.293 17.573 1.00 78.00 82 SER A CA 1
ATOM 705 C C . SER A 1 82 ? -5.801 14.151 18.663 1.00 78.00 82 SER A C 1
ATOM 707 O O . SER A 1 82 ? -6.620 13.238 18.602 1.00 78.00 82 SER A O 1
ATOM 709 N N . GLU A 1 83 ? -5.838 15.092 19.608 1.00 58.66 83 GLU A N 1
ATOM 710 C CA . GLU A 1 83 ? -6.644 15.023 20.841 1.00 58.66 83 GLU A CA 1
ATOM 711 C C . GLU A 1 83 ? -8.171 14.972 20.663 1.00 58.66 83 GLU A C 1
ATOM 713 O O . GLU A 1 83 ? -8.874 14.883 21.663 1.00 58.66 83 GLU A O 1
ATOM 718 N N . LYS A 1 84 ? -8.700 15.024 19.434 1.00 62.91 84 LYS A N 1
ATOM 719 C CA . LYS A 1 84 ? -10.116 14.819 19.076 1.00 62.91 84 LYS A CA 1
ATOM 720 C C . LYS A 1 84 ? -10.259 14.961 17.561 1.00 62.91 84 LYS A C 1
ATOM 722 O O . LYS A 1 84 ? -10.693 16.003 17.069 1.00 62.91 84 LYS A O 1
ATOM 727 N N . ILE A 1 85 ? -9.916 13.928 16.789 1.00 62.62 85 ILE A N 1
ATOM 728 C CA . ILE A 1 85 ? -10.557 13.833 15.474 1.00 62.62 85 ILE A CA 1
ATOM 729 C C . ILE A 1 85 ? -11.981 13.416 15.752 1.00 62.62 85 ILE A C 1
ATOM 731 O O . ILE A 1 85 ? -12.279 12.304 16.180 1.00 62.62 85 ILE A O 1
ATOM 735 N N . VAL A 1 86 ? -12.856 14.379 15.563 1.00 66.56 86 VAL A N 1
ATOM 736 C CA . VAL A 1 86 ? -14.272 14.142 15.603 1.00 66.56 86 VAL A CA 1
ATOM 737 C C . VAL A 1 86 ? -14.685 13.846 14.170 1.00 66.56 86 VAL A C 1
ATOM 739 O O . VAL A 1 86 ? -14.318 14.567 13.240 1.00 66.56 86 VAL A O 1
ATOM 742 N N . THR A 1 87 ? -15.400 12.744 13.965 1.00 67.75 87 THR A N 1
ATOM 743 C CA . THR A 1 87 ? -16.036 12.486 12.667 1.00 67.75 87 THR A CA 1
ATOM 744 C C . THR A 1 87 ? -16.962 13.648 12.307 1.00 67.75 87 THR A C 1
ATOM 746 O O . THR A 1 87 ? -17.373 14.434 13.163 1.00 67.75 87 THR A O 1
ATOM 749 N N . LYS A 1 88 ? -17.394 13.711 11.045 1.00 71.12 88 LYS A N 1
ATOM 750 C CA . LYS A 1 88 ? -18.395 14.691 10.596 1.00 71.12 88 LYS A CA 1
ATOM 751 C C . LYS A 1 88 ? -19.693 14.677 11.437 1.00 71.12 88 LYS A C 1
ATOM 753 O O . LYS A 1 88 ? -20.442 15.645 11.400 1.00 71.12 88 LYS A O 1
ATOM 758 N N . PHE A 1 89 ? -19.941 13.611 12.203 1.00 70.00 89 PHE A N 1
ATOM 759 C CA . PHE A 1 89 ? -21.141 13.390 13.016 1.00 70.00 89 PHE A CA 1
ATOM 760 C C . PHE A 1 89 ? -20.909 13.524 14.523 1.00 70.00 89 PHE A C 1
ATOM 762 O O . PHE A 1 89 ? -21.633 12.930 15.314 1.00 70.00 89 PHE A O 1
ATOM 769 N N . ASN A 1 90 ? -19.888 14.263 14.948 1.00 75.69 90 ASN A N 1
ATOM 770 C CA . ASN A 1 90 ? -19.577 14.432 16.366 1.00 75.69 90 ASN A CA 1
ATOM 771 C C . ASN A 1 90 ? -19.214 13.133 17.125 1.00 75.69 90 ASN A C 1
ATOM 773 O O . ASN A 1 90 ? -19.184 13.131 18.353 1.00 75.69 90 ASN A O 1
ATOM 777 N N . SER A 1 91 ? -18.908 12.041 16.408 1.00 80.94 91 SER A N 1
ATOM 778 C CA . SER A 1 91 ? -18.421 10.784 16.999 1.00 80.94 91 SER A CA 1
ATOM 779 C C . SER A 1 91 ? -16.917 10.822 17.209 1.00 80.94 91 SER A C 1
ATOM 781 O O . SER A 1 91 ? -16.197 11.281 16.315 1.00 80.94 91 SER A O 1
ATOM 783 N N . THR A 1 92 ? -16.452 10.253 18.321 1.00 82.38 92 THR A N 1
ATOM 784 C CA . THR A 1 92 ? -15.036 9.935 18.549 1.00 82.38 92 THR A CA 1
ATOM 785 C C . THR A 1 92 ? -14.506 9.100 17.380 1.00 82.38 92 THR A C 1
ATOM 787 O O . THR A 1 92 ? -15.107 8.088 17.017 1.00 82.38 92 THR A O 1
ATOM 790 N N . TYR A 1 93 ? -13.418 9.541 16.744 1.00 87.12 93 TYR A N 1
ATOM 791 C CA . TYR A 1 93 ? -12.753 8.770 15.696 1.00 87.12 93 TYR A CA 1
ATOM 792 C C . TYR A 1 93 ? -11.667 7.892 16.312 1.00 87.12 93 TYR A C 1
ATOM 794 O O . TYR A 1 93 ? -10.622 8.393 16.720 1.00 87.12 93 TYR A O 1
ATOM 802 N N . ASN A 1 94 ? -11.894 6.581 16.330 1.00 90.12 94 ASN A N 1
ATOM 803 C CA . ASN A 1 94 ? -10.911 5.613 16.807 1.00 90.12 94 ASN A CA 1
ATOM 804 C C . ASN A 1 94 ? -10.126 5.031 15.619 1.00 90.12 94 ASN A C 1
ATOM 806 O O . ASN A 1 94 ? -10.659 4.173 14.915 1.00 90.12 94 ASN A O 1
ATOM 810 N N . PRO A 1 95 ? -8.894 5.493 15.328 1.00 92.12 95 PRO A N 1
ATOM 811 C CA . PRO A 1 95 ? -8.145 5.028 14.165 1.00 92.12 95 PRO A CA 1
ATOM 812 C C . PRO A 1 95 ? -7.783 3.545 14.295 1.00 92.12 95 PRO A C 1
ATOM 814 O O . PRO A 1 95 ? -7.105 3.145 15.239 1.00 92.12 95 PRO A O 1
ATOM 817 N N . VAL A 1 96 ? -8.183 2.740 13.310 1.00 93.75 96 VAL A N 1
ATOM 818 C CA . VAL A 1 96 ? -7.713 1.355 13.174 1.00 93.75 96 VAL A CA 1
ATOM 819 C C . VAL A 1 96 ? -6.227 1.348 12.838 1.00 93.75 96 VAL A C 1
ATOM 821 O O . VAL A 1 96 ? -5.770 2.164 12.033 1.00 93.75 96 VAL A O 1
ATOM 824 N N . ASP A 1 97 ? -5.481 0.426 13.455 1.00 93.31 97 ASP A N 1
ATOM 825 C CA . ASP A 1 97 ? -4.074 0.207 13.124 1.00 93.31 97 ASP A CA 1
ATOM 826 C C . ASP A 1 97 ? -3.943 -0.074 11.624 1.00 93.31 97 ASP A C 1
ATOM 828 O O . ASP A 1 97 ? -4.572 -0.986 11.084 1.00 93.31 97 ASP A O 1
ATOM 832 N N . SER A 1 98 ? -3.110 0.719 10.951 1.00 93.50 98 SER A N 1
ATOM 833 C CA . SER A 1 98 ? -2.831 0.567 9.525 1.00 93.50 98 SER A CA 1
ATOM 834 C C . SER A 1 98 ? -2.425 -0.856 9.125 1.00 93.50 98 SER A C 1
ATOM 836 O O . SER A 1 98 ? -2.755 -1.275 8.018 1.00 93.5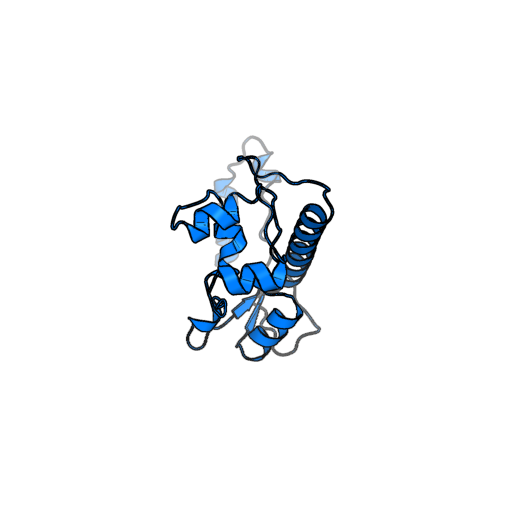0 98 SER A O 1
ATOM 838 N N . LYS A 1 99 ? -1.803 -1.623 10.029 1.00 92.94 99 LYS A N 1
ATOM 839 C CA . LYS A 1 99 ? -1.411 -3.024 9.797 1.00 92.94 99 LYS A CA 1
ATOM 840 C C . LYS A 1 99 ? -2.593 -3.968 9.576 1.00 92.94 99 LYS A C 1
ATOM 842 O O . LYS A 1 99 ? -2.416 -5.043 9.031 1.00 92.94 99 LYS A O 1
ATOM 847 N N . LEU A 1 100 ? -3.797 -3.585 10.001 1.00 93.50 100 LEU A N 1
ATOM 848 C CA . LEU A 1 100 ? -5.012 -4.379 9.794 1.00 93.50 100 LEU A CA 1
ATOM 849 C C . LEU A 1 100 ? -5.684 -4.106 8.440 1.00 93.50 100 LEU A C 1
ATOM 851 O O . LEU A 1 100 ? -6.686 -4.743 8.126 1.00 93.50 100 LEU A O 1
ATOM 855 N N . LEU A 1 101 ? -5.194 -3.121 7.682 1.00 93.62 101 LEU A N 1
ATOM 856 C CA . LEU A 1 101 ? -5.797 -2.666 6.423 1.00 93.62 101 LEU A CA 1
ATOM 857 C C . LEU A 1 101 ? -4.814 -2.659 5.249 1.00 93.62 101 LEU A C 1
ATOM 859 O O . LEU A 1 101 ? -5.245 -2.669 4.100 1.00 93.62 101 LEU A O 1
ATOM 863 N N . TYR A 1 102 ? -3.510 -2.596 5.518 1.00 94.38 102 TYR A N 1
ATOM 864 C CA . TYR A 1 102 ? -2.470 -2.475 4.504 1.00 94.38 102 TYR A CA 1
ATOM 865 C C . TYR A 1 102 ? -1.364 -3.495 4.745 1.00 94.38 102 TYR A C 1
ATOM 867 O O . TYR A 1 102 ? -0.956 -3.709 5.884 1.00 94.38 102 TYR A O 1
ATOM 875 N N . ILE A 1 103 ? -0.822 -4.028 3.649 1.00 93.94 103 ILE A N 1
ATOM 876 C CA . ILE A 1 103 ? 0.363 -4.886 3.668 1.00 93.94 103 ILE A CA 1
ATOM 877 C C . ILE A 1 103 ? 1.558 -4.059 4.151 1.00 93.94 103 ILE A C 1
ATOM 879 O O . ILE A 1 103 ? 1.933 -3.061 3.526 1.00 93.94 103 ILE A O 1
ATOM 883 N N . ILE A 1 104 ? 2.168 -4.472 5.260 1.00 91.12 104 ILE A N 1
ATOM 884 C CA . ILE A 1 104 ? 3.391 -3.837 5.768 1.00 91.12 104 ILE A CA 1
ATOM 885 C C . ILE A 1 104 ? 4.646 -4.373 5.071 1.00 91.12 104 ILE A C 1
ATOM 887 O O . ILE A 1 104 ? 4.615 -5.480 4.537 1.00 91.12 104 ILE A O 1
ATOM 891 N N . PRO A 1 105 ? 5.790 -3.660 5.125 1.00 91.94 105 PRO A N 1
ATOM 892 C CA . PRO A 1 105 ? 7.018 -4.107 4.464 1.00 91.94 105 PRO A CA 1
ATOM 893 C C . PRO A 1 105 ? 7.433 -5.543 4.808 1.00 91.94 105 PRO A C 1
ATOM 895 O O . PRO A 1 105 ? 7.730 -6.327 3.917 1.00 91.94 105 PRO A O 1
ATOM 898 N N . SER A 1 106 ? 7.338 -5.940 6.080 1.00 90.94 106 SER A N 1
ATOM 899 C CA . SER A 1 106 ? 7.698 -7.301 6.497 1.00 90.94 106 SER A CA 1
ATOM 900 C C . SER A 1 106 ? 6.717 -8.387 6.043 1.00 90.94 106 SER A C 1
ATOM 902 O O . SER A 1 106 ? 7.057 -9.565 6.082 1.00 90.94 106 SER A O 1
ATOM 904 N N . GLU A 1 107 ? 5.479 -8.027 5.700 1.00 92.19 107 GLU A N 1
ATOM 905 C CA . GLU A 1 107 ? 4.510 -8.950 5.094 1.00 92.19 107 GLU A CA 1
ATOM 906 C C . GLU A 1 107 ? 4.711 -9.017 3.587 1.00 92.19 107 GLU A C 1
ATOM 908 O O . GLU A 1 107 ? 4.712 -10.107 3.025 1.00 92.19 107 GLU A O 1
ATOM 913 N N . TRP A 1 108 ? 4.961 -7.871 2.954 1.00 93.44 108 TRP A N 1
ATOM 914 C CA . TRP A 1 108 ? 5.280 -7.787 1.537 1.00 93.44 108 TRP A CA 1
ATOM 915 C C . TRP A 1 108 ? 6.447 -8.705 1.171 1.00 93.44 108 TRP A C 1
ATOM 917 O O . TRP A 1 108 ? 6.295 -9.540 0.284 1.00 93.44 108 TRP A O 1
ATOM 927 N N . ASP A 1 109 ? 7.552 -8.63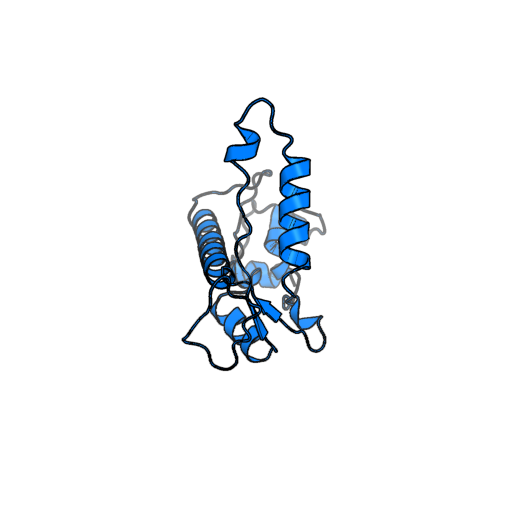6 1.920 1.00 92.19 109 ASP A N 1
ATOM 928 C CA . ASP A 1 109 ? 8.733 -9.477 1.690 1.00 92.19 109 ASP A CA 1
ATOM 929 C C . ASP A 1 109 ? 8.414 -10.981 1.747 1.00 92.19 109 ASP A C 1
ATOM 931 O O . ASP A 1 109 ? 8.966 -11.764 0.974 1.00 92.19 109 ASP A O 1
ATOM 935 N N . LYS A 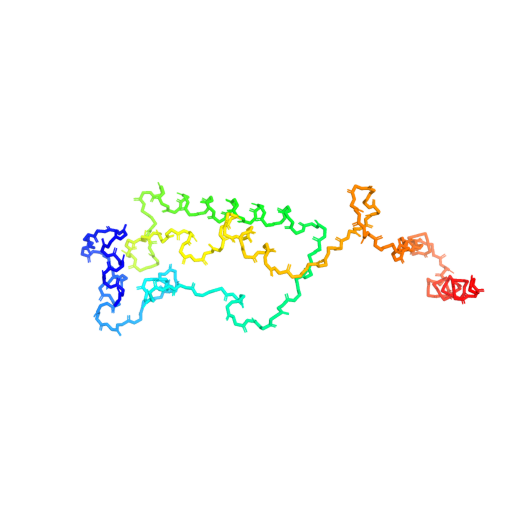1 110 ? 7.489 -11.388 2.629 1.00 93.12 110 LYS A N 1
ATOM 936 C CA . LYS A 1 110 ? 7.036 -12.785 2.753 1.00 93.12 110 LYS A CA 1
ATOM 937 C C . LYS A 1 110 ? 6.123 -13.206 1.609 1.00 93.12 110 LYS A C 1
ATOM 939 O O . LYS A 1 110 ? 6.190 -14.346 1.171 1.00 93.12 110 LYS A O 1
ATOM 944 N N . ILE A 1 111 ? 5.258 -12.308 1.145 1.00 92.06 111 ILE A N 1
ATOM 945 C CA . ILE A 1 111 ? 4.359 -12.585 0.022 1.00 92.06 111 ILE A CA 1
ATOM 946 C C . ILE A 1 111 ? 5.194 -12.791 -1.243 1.00 92.06 111 ILE A C 1
ATOM 948 O O . ILE A 1 111 ? 5.067 -13.808 -1.918 1.00 92.06 111 ILE A O 1
ATOM 952 N N . ILE A 1 112 ? 6.107 -11.862 -1.539 1.00 91.75 112 ILE A N 1
ATOM 953 C CA . ILE A 1 112 ? 6.871 -11.895 -2.791 1.00 91.75 112 ILE A CA 1
ATOM 954 C C . ILE A 1 112 ? 7.999 -12.932 -2.801 1.00 91.75 112 ILE A C 1
ATOM 956 O O . ILE A 1 112 ? 8.592 -13.164 -3.859 1.00 91.75 112 ILE A O 1
ATOM 960 N N . SER A 1 113 ? 8.367 -13.529 -1.660 1.00 91.94 113 SER A N 1
ATOM 961 C CA . SER A 1 113 ? 9.432 -14.541 -1.624 1.00 91.94 113 SER A CA 1
ATOM 962 C C . SER A 1 113 ? 9.056 -15.793 -2.410 1.00 91.94 113 SER A C 1
ATOM 964 O O . SER A 1 113 ? 9.942 -16.432 -2.967 1.00 91.94 113 SER A O 1
ATOM 966 N N . ASN A 1 114 ? 7.758 -16.094 -2.489 1.00 88.62 114 ASN A N 1
ATOM 967 C CA . ASN A 1 114 ? 7.228 -17.315 -3.093 1.00 88.62 114 ASN A CA 1
ATOM 968 C C . ASN A 1 114 ? 6.699 -17.108 -4.521 1.00 88.62 114 ASN A C 1
ATOM 970 O O . ASN A 1 114 ? 6.161 -18.044 -5.099 1.00 88.62 114 ASN A O 1
ATOM 974 N N . LEU A 1 115 ? 6.821 -15.895 -5.072 1.00 93.25 115 LEU A N 1
ATOM 975 C CA . LEU A 1 115 ? 6.299 -15.547 -6.392 1.00 93.25 115 LEU A CA 1
ATOM 976 C C . LEU A 1 115 ? 7.413 -15.436 -7.429 1.00 93.25 115 LEU A C 1
ATOM 978 O O . LEU A 1 115 ? 8.498 -14.911 -7.141 1.00 93.25 115 LEU A O 1
ATOM 982 N N . ASP A 1 116 ? 7.094 -15.838 -8.657 1.00 94.00 116 ASP A N 1
ATOM 983 C CA . ASP A 1 116 ? 7.907 -15.527 -9.825 1.00 94.00 116 ASP A CA 1
ATOM 984 C C . ASP A 1 116 ? 7.891 -14.020 -10.084 1.00 94.00 116 ASP A C 1
ATOM 986 O O . ASP A 1 116 ? 6.858 -13.352 -9.985 1.00 94.00 116 ASP A O 1
ATOM 990 N N . LYS A 1 117 ? 9.065 -13.459 -10.385 1.00 92.12 117 LYS A N 1
ATOM 991 C CA . LYS A 1 117 ? 9.272 -12.008 -10.464 1.00 92.12 117 LYS A CA 1
ATOM 992 C C . LYS A 1 117 ? 10.031 -11.623 -11.720 1.00 92.12 117 LYS A C 1
ATOM 994 O O . LYS A 1 117 ? 11.135 -12.111 -11.952 1.00 92.12 117 LYS A O 1
ATOM 999 N N . ILE A 1 118 ? 9.499 -10.649 -12.449 1.00 92.31 118 ILE A N 1
ATOM 1000 C CA . ILE A 1 118 ? 10.186 -9.968 -13.548 1.00 92.31 118 ILE A CA 1
ATOM 1001 C C . ILE A 1 118 ? 10.430 -8.527 -13.112 1.00 92.31 118 ILE A C 1
ATOM 1003 O O . ILE A 1 118 ? 9.488 -7.784 -12.851 1.00 92.31 118 ILE A O 1
ATOM 1007 N N . ASN A 1 119 ? 11.699 -8.130 -13.017 1.00 90.56 119 ASN A N 1
ATOM 1008 C CA . ASN A 1 119 ? 12.073 -6.764 -12.658 1.00 90.56 119 ASN A CA 1
ATOM 1009 C C . ASN A 1 119 ? 12.482 -6.004 -13.918 1.00 90.56 119 ASN A C 1
ATOM 1011 O O . ASN A 1 119 ? 13.372 -6.456 -14.638 1.00 90.56 119 ASN A O 1
ATOM 1015 N N . PHE A 1 120 ? 11.864 -4.853 -14.148 1.00 90.06 120 PHE A N 1
ATOM 1016 C CA . PHE A 1 120 ? 12.242 -3.932 -15.212 1.00 90.06 120 PHE A CA 1
ATOM 1017 C C . PHE A 1 120 ? 13.166 -2.858 -14.656 1.00 90.06 120 PHE A C 1
ATOM 1019 O O . PHE A 1 120 ? 12.881 -2.276 -13.613 1.00 90.06 120 PHE A O 1
ATOM 1026 N N . PHE A 1 121 ? 14.243 -2.581 -15.383 1.00 86.69 121 PHE A N 1
ATOM 1027 C CA . PHE A 1 121 ? 15.193 -1.517 -15.079 1.00 86.69 121 PHE A CA 1
ATOM 1028 C C . PHE A 1 121 ? 15.246 -0.561 -16.263 1.00 86.69 121 PHE A C 1
ATOM 1030 O O . PHE A 1 121 ? 15.249 -1.009 -17.409 1.00 86.69 121 PHE A O 1
ATOM 1037 N N . GLU A 1 122 ? 15.287 0.743 -15.994 1.00 86.12 122 GLU A N 1
ATOM 1038 C CA . GLU A 1 122 ? 15.443 1.749 -17.054 1.00 86.12 122 GLU A CA 1
ATOM 1039 C C . GLU A 1 122 ? 16.853 1.713 -17.657 1.00 86.12 122 GLU A C 1
ATOM 1041 O O . GLU A 1 122 ? 17.038 1.968 -18.844 1.00 86.12 122 GLU A O 1
ATOM 1046 N N . PHE A 1 123 ? 17.846 1.348 -16.843 1.00 82.50 123 PHE A N 1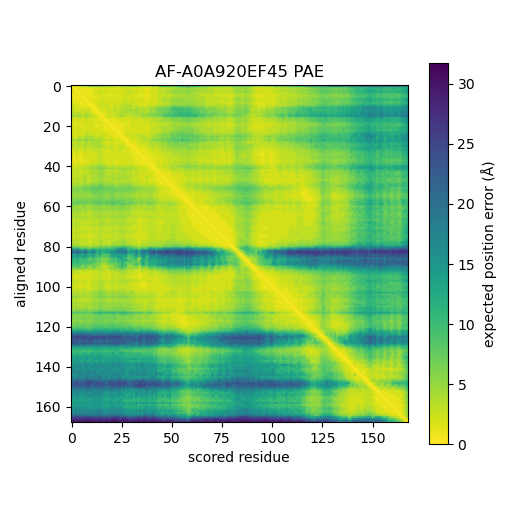
ATOM 1047 C CA . PHE A 1 123 ? 19.248 1.262 -17.234 1.00 82.50 123 PHE A CA 1
ATOM 1048 C C . PHE A 1 123 ? 19.800 -0.141 -16.988 1.00 82.50 123 PHE A C 1
ATOM 1050 O O . PHE A 1 123 ? 19.334 -0.861 -16.101 1.00 82.50 123 PHE A O 1
ATOM 1057 N N . GLN A 1 124 ? 20.844 -0.512 -17.736 1.00 74.62 124 GLN A N 1
ATOM 1058 C CA . GLN A 1 124 ? 21.567 -1.756 -17.486 1.00 74.62 124 GLN A CA 1
ATOM 1059 C C . GLN A 1 124 ? 22.038 -1.807 -16.030 1.00 74.62 124 GLN A C 1
ATOM 1061 O O . GLN A 1 124 ? 22.741 -0.914 -15.551 1.00 74.62 124 GLN A O 1
ATOM 1066 N N . ASN A 1 125 ? 21.655 -2.872 -15.328 1.00 69.25 125 ASN A N 1
ATOM 1067 C CA . ASN A 1 125 ? 22.028 -3.084 -13.940 1.00 69.25 125 ASN A CA 1
ATOM 1068 C C . ASN A 1 125 ? 23.132 -4.152 -13.860 1.00 69.25 125 ASN A C 1
ATOM 1070 O O . ASN A 1 125 ? 22.823 -5.344 -13.834 1.00 69.25 125 ASN A O 1
ATOM 1074 N N . PRO A 1 126 ? 24.421 -3.765 -13.787 1.00 61.75 126 PRO A N 1
ATOM 1075 C CA . PRO A 1 126 ? 25.541 -4.707 -13.865 1.00 61.75 126 PRO A CA 1
ATOM 1076 C C . PRO A 1 126 ? 25.652 -5.637 -12.647 1.00 61.75 126 PRO A C 1
ATOM 1078 O O . PRO A 1 126 ? 26.500 -6.522 -12.627 1.00 61.75 126 PRO A O 1
ATOM 1081 N N . LYS A 1 127 ? 24.833 -5.431 -11.606 1.00 64.19 127 LYS A N 1
ATOM 1082 C CA . LYS A 1 127 ? 24.891 -6.188 -10.348 1.00 64.19 127 LYS A CA 1
ATOM 1083 C C . LYS A 1 127 ? 23.945 -7.390 -10.297 1.00 64.19 127 LYS A C 1
ATOM 1085 O O . LYS A 1 127 ? 23.984 -8.112 -9.304 1.00 64.19 127 LYS A O 1
ATOM 1090 N N . LYS A 1 128 ? 23.075 -7.596 -11.294 1.00 68.62 128 LYS A N 1
ATOM 1091 C CA . LYS A 1 128 ? 22.116 -8.712 -11.300 1.00 68.62 128 LYS A CA 1
ATOM 1092 C C . LYS A 1 128 ? 22.454 -9.743 -12.374 1.00 68.62 128 LYS A C 1
ATOM 1094 O O . LYS A 1 128 ? 22.547 -9.416 -13.553 1.00 68.62 128 LYS A O 1
ATOM 1099 N N . GLU A 1 129 ? 22.588 -10.995 -11.947 1.00 67.00 129 GLU A N 1
ATOM 1100 C CA . GLU A 1 129 ? 22.648 -12.156 -12.837 1.00 67.00 129 GLU A CA 1
ATOM 1101 C C . GLU A 1 129 ? 21.294 -12.344 -13.552 1.00 67.00 129 GLU A C 1
ATOM 1103 O O . GLU A 1 129 ? 20.251 -11.942 -13.033 1.00 67.00 129 GLU A O 1
ATOM 1108 N N . ASN A 1 130 ? 21.303 -12.936 -14.752 1.00 75.06 130 ASN A N 1
ATOM 1109 C CA . ASN A 1 130 ? 20.114 -13.165 -15.594 1.00 75.06 130 ASN A CA 1
ATOM 1110 C C . ASN A 1 130 ? 19.354 -11.895 -16.033 1.00 75.06 130 ASN A C 1
ATOM 1112 O O . ASN A 1 130 ? 18.136 -11.920 -16.207 1.00 75.06 130 ASN A O 1
ATOM 1116 N N . CYS A 1 131 ? 20.058 -10.780 -16.242 1.00 81.38 131 CYS A N 1
ATOM 1117 C CA . CYS A 1 131 ? 19.467 -9.588 -16.848 1.00 81.38 131 CYS A CA 1
ATOM 1118 C C . CYS A 1 131 ? 19.449 -9.715 -18.381 1.00 81.38 131 CYS A C 1
ATOM 1120 O O . CYS A 1 131 ? 20.496 -9.902 -19.000 1.00 81.38 131 CYS A O 1
ATOM 1122 N N . LEU A 1 132 ? 18.271 -9.581 -18.992 1.00 87.19 132 LEU A N 1
ATOM 1123 C CA . LEU A 1 132 ? 18.125 -9.452 -20.443 1.00 87.19 132 LEU A CA 1
ATOM 1124 C C . LEU A 1 132 ? 18.119 -7.969 -20.814 1.00 87.19 132 LEU A C 1
ATOM 1126 O O . LEU A 1 132 ? 17.292 -7.212 -20.309 1.00 87.19 132 LEU A O 1
ATOM 1130 N N . ASP A 1 133 ? 19.037 -7.564 -21.689 1.00 87.81 133 ASP A N 1
ATOM 1131 C CA . ASP A 1 133 ? 19.048 -6.215 -22.250 1.00 87.81 133 ASP A CA 1
ATOM 1132 C C . ASP A 1 133 ? 18.243 -6.171 -23.554 1.00 87.81 133 ASP A C 1
ATOM 1134 O O . ASP A 1 133 ? 18.612 -6.799 -24.548 1.00 87.81 133 ASP A O 1
ATOM 1138 N N . TYR A 1 134 ? 17.156 -5.400 -23.546 1.00 88.12 134 TYR A N 1
ATOM 1139 C CA . TYR A 1 134 ? 16.325 -5.142 -24.724 1.00 88.12 134 TYR A CA 1
ATOM 1140 C C . TYR A 1 134 ? 16.825 -3.960 -25.568 1.00 88.12 134 TYR A C 1
ATOM 1142 O O . TYR A 1 134 ? 16.157 -3.574 -26.523 1.00 88.12 134 TYR A O 1
ATOM 1150 N N . LYS A 1 135 ? 17.995 -3.391 -25.238 1.00 86.12 135 LYS A N 1
ATOM 1151 C CA . LYS A 1 135 ? 18.671 -2.318 -25.984 1.00 86.12 135 LYS A CA 1
ATOM 1152 C C . LYS A 1 135 ? 17.795 -1.080 -26.196 1.00 86.12 135 LYS A C 1
ATOM 1154 O O . LYS A 1 135 ? 17.883 -0.411 -27.223 1.00 86.12 135 LYS A O 1
ATOM 1159 N N . GLY A 1 136 ? 16.940 -0.776 -25.219 1.00 84.62 136 GLY A N 1
ATOM 1160 C CA . GLY A 1 136 ? 16.111 0.424 -25.242 1.00 84.62 136 GLY A CA 1
ATOM 1161 C C . GLY A 1 136 ? 16.985 1.677 -25.258 1.00 84.62 136 GLY A C 1
ATOM 1162 O O . GLY A 1 136 ? 17.825 1.864 -24.380 1.00 84.62 136 GLY A O 1
ATOM 1163 N N . VAL A 1 137 ? 16.783 2.540 -26.253 1.00 83.12 137 VAL A N 1
ATOM 1164 C CA . VAL A 1 137 ? 17.494 3.816 -26.393 1.00 83.12 137 VAL A CA 1
ATOM 1165 C C . VAL A 1 137 ? 16.506 4.973 -26.396 1.00 83.12 137 VAL A C 1
ATOM 1167 O O . VAL A 1 137 ? 15.401 4.871 -26.929 1.00 83.12 137 VAL A O 1
ATOM 1170 N N . ILE A 1 138 ? 16.903 6.096 -25.795 1.00 84.81 138 ILE A N 1
ATOM 1171 C CA . ILE A 1 138 ? 16.128 7.335 -25.876 1.00 84.81 138 ILE A CA 1
ATOM 1172 C C . ILE A 1 138 ? 16.140 7.800 -27.336 1.00 84.81 138 ILE A C 1
ATOM 1174 O O . ILE A 1 138 ? 17.205 7.964 -27.931 1.00 84.81 138 ILE A O 1
ATOM 1178 N N . SER A 1 139 ? 14.956 8.017 -27.911 1.00 85.62 139 SER A N 1
ATOM 1179 C CA . SER A 1 139 ? 14.820 8.477 -29.294 1.00 85.62 139 SER A CA 1
ATOM 1180 C C . SER A 1 139 ? 15.309 9.916 -29.472 1.00 85.62 139 SER A C 1
ATOM 1182 O O . SER A 1 139 ? 15.366 10.699 -28.519 1.00 85.62 139 SER A O 1
ATOM 1184 N N . LYS A 1 140 ? 15.573 10.308 -30.725 1.00 89.25 140 LYS A N 1
ATOM 1185 C CA . LYS A 1 140 ? 15.876 11.700 -31.081 1.00 89.25 140 LYS A CA 1
ATOM 1186 C C . LYS A 1 140 ? 14.820 12.658 -30.511 1.00 89.25 140 LYS A C 1
ATOM 1188 O O . LYS A 1 140 ? 13.615 12.419 -30.606 1.00 89.25 140 LYS A O 1
ATOM 1193 N N . ASN A 1 141 ? 15.283 13.771 -29.944 1.00 90.38 141 ASN A N 1
ATOM 1194 C CA . ASN A 1 141 ? 14.431 14.871 -29.509 1.00 90.38 141 ASN A CA 1
ATOM 1195 C C . ASN A 1 141 ? 14.275 15.898 -30.648 1.00 90.38 141 ASN A C 1
ATOM 1197 O O . ASN A 1 141 ? 15.271 16.418 -31.139 1.00 90.38 141 ASN A O 1
ATOM 1201 N N . PHE A 1 142 ? 13.031 16.221 -31.020 1.00 92.12 142 PHE A N 1
ATOM 1202 C CA . PHE A 1 142 ? 12.689 17.154 -32.107 1.00 92.12 142 PHE A CA 1
ATOM 1203 C C . PHE A 1 142 ? 12.409 18.595 -31.632 1.00 92.12 142 PHE A C 1
ATOM 1205 O O . PHE A 1 142 ? 11.564 19.307 -32.181 1.00 92.12 142 PHE A O 1
ATOM 1212 N N . THR A 1 143 ? 13.043 19.032 -30.539 1.00 92.31 143 THR A N 1
ATOM 1213 C CA . THR A 1 143 ? 12.822 20.380 -29.978 1.00 92.31 143 THR A CA 1
ATOM 1214 C C . THR A 1 143 ? 13.263 21.479 -30.950 1.00 92.31 143 THR A C 1
ATOM 1216 O O . THR A 1 143 ? 12.600 22.510 -31.032 1.00 92.31 143 THR A O 1
ATOM 1219 N N . VAL A 1 144 ? 14.334 21.255 -31.718 1.00 89.31 144 VAL A N 1
ATOM 1220 C CA . VAL A 1 144 ? 14.859 22.230 -32.689 1.00 89.31 144 VAL A CA 1
ATOM 1221 C C . VAL A 1 144 ? 13.882 22.421 -33.850 1.00 89.31 144 VAL A C 1
ATOM 1223 O O . VAL A 1 144 ? 13.535 23.551 -34.195 1.00 89.31 144 VAL A O 1
ATOM 1226 N N . GLU A 1 145 ? 13.372 21.325 -34.405 1.00 89.50 145 GLU A N 1
ATOM 1227 C CA . GLU A 1 145 ? 12.406 21.319 -35.503 1.00 89.50 145 GLU A CA 1
ATOM 1228 C C . GLU A 1 145 ? 11.085 21.987 -35.086 1.00 89.50 145 GLU A C 1
ATOM 1230 O O . GLU A 1 145 ? 10.474 22.692 -35.881 1.00 89.50 145 GLU A O 1
ATOM 1235 N N . ARG A 1 146 ? 10.682 21.855 -33.812 1.00 88.00 146 ARG A N 1
ATOM 1236 C CA . ARG A 1 146 ? 9.499 22.540 -33.252 1.00 88.00 146 ARG A CA 1
ATOM 1237 C C . ARG A 1 146 ? 9.650 24.055 -33.142 1.00 88.00 146 ARG A C 1
ATOM 1239 O O . ARG A 1 146 ? 8.653 24.765 -33.222 1.00 88.00 146 ARG A O 1
ATOM 1246 N N . GLN A 1 147 ? 10.858 24.541 -32.870 1.00 91.06 147 GLN A N 1
ATOM 1247 C CA . GLN A 1 147 ? 11.119 25.966 -32.631 1.00 91.06 147 GLN A CA 1
ATOM 1248 C C . GLN A 1 147 ? 11.461 26.731 -33.913 1.00 91.06 147 GLN A C 1
ATOM 1250 O O . GLN A 1 147 ? 11.444 27.961 -33.921 1.00 91.06 147 GLN A O 1
ATOM 1255 N N . THR A 1 148 ? 11.764 26.021 -34.998 1.00 90.12 148 THR A N 1
ATOM 1256 C CA . THR A 1 148 ? 12.194 26.631 -36.255 1.00 90.12 148 THR A CA 1
ATOM 1257 C C . THR A 1 148 ? 10.991 26.909 -37.153 1.00 90.12 148 THR A C 1
ATOM 1259 O O . THR A 1 148 ? 10.321 25.995 -37.629 1.00 90.12 148 THR A O 1
ATOM 1262 N N . HIS A 1 149 ? 10.724 28.186 -37.428 1.00 78.94 149 HIS A N 1
ATOM 1263 C CA . HIS A 1 149 ? 9.681 28.573 -38.376 1.00 78.94 149 HIS A CA 1
ATOM 1264 C C . HIS A 1 149 ? 10.034 28.133 -39.805 1.00 78.94 149 HIS A C 1
ATOM 1266 O O . HIS A 1 149 ? 11.115 28.437 -40.301 1.00 78.94 149 HIS A O 1
ATOM 1272 N N . GLY A 1 150 ? 9.095 27.457 -40.474 1.00 82.19 150 GLY A N 1
ATOM 1273 C CA . GLY A 1 150 ? 9.242 26.998 -41.860 1.00 82.19 150 GLY A CA 1
ATOM 1274 C C . GLY A 1 150 ? 9.711 25.549 -42.025 1.00 82.19 150 GLY A C 1
ATOM 1275 O O . GLY A 1 150 ? 9.800 25.094 -43.161 1.00 82.19 150 GLY A O 1
ATOM 1276 N N . LEU A 1 151 ? 9.972 24.817 -40.934 1.00 84.81 151 LEU A N 1
ATOM 1277 C CA . LEU A 1 151 ? 10.202 23.370 -40.977 1.00 84.81 151 LEU A CA 1
ATOM 1278 C C . LEU A 1 151 ? 8.905 22.600 -40.705 1.00 84.81 151 LEU A C 1
ATOM 1280 O O . LEU A 1 151 ? 8.161 22.931 -39.779 1.00 84.81 151 LEU A O 1
ATOM 1284 N N . ASP A 1 152 ? 8.659 21.544 -41.483 1.00 88.19 152 ASP A N 1
ATOM 1285 C CA . ASP A 1 152 ? 7.616 20.566 -41.175 1.00 88.19 152 ASP A CA 1
ATOM 1286 C C . ASP A 1 152 ? 8.166 19.514 -40.201 1.00 88.19 152 ASP A C 1
ATOM 1288 O O . ASP A 1 152 ? 9.013 18.680 -40.539 1.00 88.19 152 ASP A O 1
ATOM 1292 N N . LEU A 1 153 ? 7.670 19.567 -38.964 1.00 89.75 153 LEU A N 1
ATOM 1293 C CA . LEU A 1 153 ? 8.014 18.627 -37.903 1.00 89.75 153 LEU A CA 1
ATOM 1294 C C . LEU A 1 153 ? 7.691 17.176 -38.285 1.00 89.75 153 LEU A C 1
ATOM 1296 O O . LEU A 1 153 ? 8.475 16.279 -37.981 1.00 89.75 153 LEU A O 1
ATOM 1300 N N . PHE A 1 154 ? 6.540 16.927 -38.910 1.00 90.94 154 PHE A N 1
ATOM 1301 C CA . PHE A 1 154 ? 6.099 15.566 -39.206 1.00 90.94 154 PHE A CA 1
ATOM 1302 C C . PHE A 1 154 ? 6.929 14.949 -40.325 1.00 90.94 154 PHE A C 1
ATOM 1304 O O . PHE A 1 154 ? 7.268 13.769 -40.242 1.00 90.94 154 PHE A O 1
ATOM 1311 N N . GLU A 1 155 ? 7.329 15.746 -41.315 1.00 91.81 155 GLU A N 1
ATOM 1312 C CA . GLU A 1 155 ? 8.249 15.302 -42.363 1.00 91.81 155 GLU A CA 1
ATOM 1313 C C . GLU A 1 155 ? 9.585 14.828 -41.768 1.00 91.81 155 GLU A C 1
ATOM 1315 O O . GLU A 1 155 ? 10.039 13.720 -42.061 1.00 91.81 155 GLU A O 1
ATOM 1320 N N . HIS A 1 156 ? 10.169 15.603 -40.849 1.00 91.12 156 HIS A N 1
ATOM 1321 C CA . HIS A 1 156 ? 11.432 15.248 -40.189 1.00 91.12 156 HIS A CA 1
ATOM 1322 C C . HIS A 1 156 ? 11.309 14.004 -39.300 1.00 91.12 156 HIS A C 1
ATOM 1324 O O . HIS A 1 156 ? 12.247 13.208 -39.218 1.00 91.12 156 HIS A O 1
ATOM 1330 N N . VAL A 1 157 ? 10.156 13.802 -38.653 1.00 92.31 157 VAL A N 1
ATOM 1331 C CA . VAL A 1 157 ? 9.873 12.571 -37.899 1.00 92.31 157 VAL A CA 1
ATOM 1332 C C . VAL A 1 157 ? 9.795 11.368 -38.838 1.00 92.31 157 VAL A C 1
ATOM 1334 O O . VAL A 1 157 ? 10.377 10.329 -38.540 1.00 92.31 157 VAL A O 1
ATOM 1337 N N . VAL A 1 158 ? 9.122 11.495 -39.986 1.00 92.94 158 VAL A N 1
ATOM 1338 C CA . VAL A 1 158 ? 9.020 10.410 -40.975 1.00 92.94 158 VAL A CA 1
ATOM 1339 C C . VAL A 1 158 ? 10.390 10.046 -41.547 1.00 92.94 158 VAL A C 1
ATOM 1341 O O . VAL A 1 158 ? 10.673 8.859 -41.695 1.00 92.94 158 VAL A O 1
ATOM 1344 N N . ILE A 1 159 ? 11.243 11.032 -41.847 1.00 92.56 159 ILE A N 1
ATOM 1345 C CA . ILE A 1 159 ? 12.620 10.790 -42.309 1.00 92.56 159 ILE A CA 1
ATOM 1346 C C . ILE A 1 159 ? 13.398 9.994 -41.255 1.00 92.56 159 ILE A C 1
ATOM 1348 O O . ILE A 1 159 ? 13.919 8.928 -41.568 1.00 92.56 159 ILE A O 1
ATOM 1352 N N . TYR A 1 160 ? 13.380 10.444 -39.997 1.00 91.25 160 TYR A N 1
ATOM 1353 C CA . TYR A 1 160 ? 14.067 9.765 -38.896 1.00 91.25 160 TYR A CA 1
ATOM 1354 C C . TYR A 1 160 ? 13.582 8.322 -38.679 1.00 91.25 160 TYR A C 1
ATOM 1356 O O . TYR A 1 160 ? 14.384 7.414 -38.483 1.00 91.25 160 TYR A O 1
ATOM 1364 N N . LEU A 1 161 ? 12.267 8.082 -38.743 1.00 90.81 161 LEU A N 1
ATOM 1365 C CA . LEU A 1 161 ? 11.718 6.730 -38.602 1.00 90.81 161 LEU A CA 1
ATOM 1366 C C . LEU A 1 161 ? 12.118 5.815 -39.766 1.00 90.81 161 LEU A C 1
ATOM 1368 O O . LEU A 1 161 ? 12.350 4.630 -39.549 1.00 90.81 161 LEU A O 1
ATOM 1372 N N . LYS A 1 162 ? 12.209 6.345 -40.992 1.00 93.19 162 LYS A N 1
ATOM 1373 C CA . LYS A 1 162 ? 12.682 5.574 -42.150 1.00 93.19 162 LYS A CA 1
ATOM 1374 C C . LYS A 1 162 ? 14.154 5.202 -42.023 1.00 93.19 162 LYS A C 1
ATOM 1376 O O . LYS A 1 162 ? 14.504 4.090 -42.387 1.00 93.19 162 LYS A O 1
ATOM 1381 N N . GLU A 1 163 ? 14.994 6.103 -41.521 1.00 91.50 163 GLU A N 1
ATOM 1382 C CA . GLU A 1 163 ? 16.405 5.802 -41.245 1.00 91.50 163 GLU A CA 1
ATOM 1383 C C . GLU A 1 163 ? 16.524 4.669 -40.221 1.00 91.50 163 GLU A C 1
ATOM 1385 O O . GLU A 1 163 ? 17.172 3.670 -40.506 1.00 91.50 163 GLU A O 1
ATOM 1390 N N . LEU A 1 164 ? 15.790 4.753 -39.106 1.00 87.12 164 LEU A N 1
ATOM 1391 C CA . LEU A 1 164 ? 15.782 3.706 -38.078 1.00 87.12 164 LEU A CA 1
ATOM 1392 C C . LEU A 1 164 ? 15.312 2.336 -38.587 1.00 87.12 164 LEU A C 1
ATOM 1394 O O . LEU A 1 164 ? 15.847 1.319 -38.167 1.00 87.12 164 LEU A O 1
ATOM 1398 N N . LEU A 1 165 ? 14.299 2.297 -39.459 1.00 86.62 165 LEU A N 1
ATOM 1399 C CA . LEU A 1 165 ? 13.763 1.043 -40.007 1.00 86.62 165 LEU A CA 1
ATOM 1400 C C . LEU A 1 165 ? 14.630 0.446 -41.126 1.00 86.62 165 LEU A C 1
ATOM 1402 O O . LEU A 1 165 ? 14.479 -0.731 -41.434 1.00 86.62 165 LEU A O 1
ATOM 1406 N N . ASN A 1 166 ? 15.491 1.248 -41.758 1.00 83.81 166 ASN A N 1
ATOM 1407 C CA . ASN A 1 166 ? 16.372 0.810 -42.845 1.00 83.81 166 ASN A CA 1
ATOM 1408 C C . ASN A 1 166 ? 17.778 0.406 -42.359 1.00 83.81 166 ASN A C 1
ATOM 1410 O O . ASN A 1 166 ? 18.584 -0.036 -43.174 1.00 83.81 166 ASN A O 1
ATOM 1414 N N . GLU A 1 167 ? 18.090 0.593 -41.073 1.00 60.88 167 GLU A N 1
ATOM 1415 C CA . GLU A 1 167 ? 19.366 0.205 -40.449 1.00 60.88 167 GLU A CA 1
ATOM 1416 C C . GLU A 1 167 ? 19.368 -1.236 -39.877 1.00 60.88 167 GLU A C 1
ATOM 1418 O O . GLU A 1 167 ? 20.313 -1.612 -39.179 1.00 60.88 167 GLU A O 1
ATOM 1423 N N . GLU A 1 168 ? 18.360 -2.058 -40.204 1.00 47.84 168 GLU A N 1
ATOM 1424 C CA . GLU A 1 168 ? 18.346 -3.524 -39.990 1.00 47.84 168 GLU A CA 1
ATOM 1425 C C . GLU A 1 168 ? 18.810 -4.305 -41.231 1.00 47.84 168 GLU A C 1
ATOM 1427 O O . GLU A 1 168 ? 19.539 -5.311 -41.046 1.00 47.84 168 GLU A O 1
#

Mean predicted aligned error: 7.74 Å

Foldseek 3Di:
DLVVLCCVQPNDFDPQQVLVVQVVVVHDDPPCVQVVLSVDPADDDPLVVDDQDEAEAEPCRVVVLVVVLVVLVVVLVVLVPPPAPQPPRRHGDDGDDVVRPDQHPVNVCVSCVPHHYDYDDPDDDPPDPPDDDPPDDDDDDCPVQVVDPPHDSVVVVVVRVVVVVVVD

pLDDT: mean 88.77, std 8.63, range [47.84, 96.75]

Secondary structure (DSSP, 8-state):
-HHHHHHHHH-SPPTT-HHHHHHHTT---TTGGGGGGGTSS----GGGG-SSPEEEE-TTHHHHHHHHHHHHHHHHHHHHHSTT-B-TTS-B--PPPGGGTS--HHHHHHHHTTSEEEE--SS--TT-TTPPP----PPPP-HHHHHSTT--HHHHHHHHHHHHHH--

Nearest PDB structures (foldseek):
  2afo-assembly1_A  TM=2.999E-01  e=5.838E+00  Homo sapiens
  7cm0-assembly1_A  TM=3.035E-01  e=5.466E+00  Homo sapiens

Radius of gyration: 26.36 Å; Cα contacts (8 Å, |Δi|>4): 106; chains: 1; bounding box: 54×47×69 Å

Sequence (168 aa):
MFKKNYLKNFGIPEKTDYLYHSIISGQIFPSYEHWISFFYESMDTIFDYLVDPILIIPDHFQNSFEIRSKSINSYFEKRKNSEKIVTKFNSTYNPVDSKLLYIIPSEWDKIISNLDKINFFEFQNPKKENCLDYKGVISKNFTVERQTHGLDLFEHVVIYLKELLNEE

Solvent-accessible surface area (backbone atoms only — not comparable to full-atom values): 10744 Å² total; per-residue (Å²): 94,38,71,62,46,45,39,73,75,71,43,86,79,59,94,56,26,50,58,61,56,29,52,75,72,73,39,91,48,90,76,51,71,70,51,49,61,30,63,44,95,71,78,84,58,77,68,80,76,52,79,90,57,74,45,77,39,56,63,63,46,65,61,54,49,51,54,49,52,53,48,53,52,51,55,48,52,53,49,64,71,41,96,70,48,56,42,100,79,69,12,68,54,80,72,59,64,60,76,65,79,43,86,45,73,80,50,47,57,60,60,56,70,81,42,53,73,47,76,45,63,96,60,93,61,93,88,52,85,94,71,84,84,83,79,83,70,87,72,89,80,63,65,66,46,70,71,41,88,92,55,62,53,66,60,56,52,53,52,54,52,50,53,64,68,68,75,118